Protein AF-A0A8S9GEU5-F1 (afdb_monomer)

Organism: Brassica cretica (NCBI:txid69181)

Radius of gyration: 18.59 Å; Cα contacts (8 Å, |Δi|>4): 133; chains: 1; bounding box: 36×52×42 Å

Foldseek 3Di:
DDPPDDDPVVVVVVVLLLLLLQQQVVQVVCVVVVHQDAGEAEALFAAPDCPCVVVDDPVVVVVCVVCVVRHDDPCSSCVLVCLCVDPPVCRVPHSFYDYSVDTDDDDPSSNDNVNSVVSVVVVCVVVPDDPVVVPDPDD

Nearest PDB structures (foldseek):
  8yau-assembly1_B  TM=6.957E-01  e=1.948E-01  Limosilactobacillus fermentum
  8zax-assembly1_A  TM=6.974E-01  e=3.633E-01  Limosilactobacillus fermentum
  1vl8-assembly1_B  TM=6.433E-01  e=6.773E-01  Thermotoga maritima MSB8
  3o4r-assembly1_D  TM=6.634E-01  e=7.208E-01  Homo sapiens
  4z9y-assembly1_D  TM=6.739E-01  e=1.187E+00  Pectobacterium carotovorum subsp. carotovorum

Structure (mmCIF, N/CA/C/O backbone):
data_AF-A0A8S9GEU5-F1
#
_entry.id   AF-A0A8S9GEU5-F1
#
loop_
_atom_site.group_PDB
_atom_site.id
_atom_site.type_symbol
_atom_site.label_atom_id
_atom_site.label_alt_id
_atom_site.label_comp_id
_atom_site.label_asym_id
_atom_site.label_entity_id
_atom_site.label_seq_id
_atom_site.pdbx_PDB_ins_code
_atom_site.Cartn_x
_atom_site.Cartn_y
_atom_site.Cartn_z
_atom_site.occupancy
_atom_site.B_iso_or_equiv
_atom_site.auth_seq_id
_atom_site.auth_comp_id
_atom_site.auth_asym_id
_atom_site.auth_atom_id
_atom_site.pdbx_PDB_model_num
ATOM 1 N N . MET A 1 1 ? 8.127 33.860 -13.249 1.00 40.34 1 MET A N 1
ATOM 2 C CA . MET A 1 1 ? 7.727 32.735 -12.377 1.00 40.34 1 MET A CA 1
ATOM 3 C C . MET A 1 1 ? 8.286 31.487 -13.025 1.00 40.34 1 MET A C 1
ATOM 5 O O . MET A 1 1 ? 7.987 31.273 -14.187 1.00 40.34 1 MET A O 1
ATOM 9 N N . SER A 1 2 ? 9.210 30.779 -12.377 1.00 47.09 2 SER A N 1
ATOM 10 C CA . SER A 1 2 ? 9.886 29.630 -12.990 1.00 47.09 2 SER A CA 1
ATOM 11 C C . SER A 1 2 ? 8.871 28.539 -13.321 1.00 47.09 2 SER A C 1
ATOM 13 O O . SER A 1 2 ? 8.175 28.078 -12.413 1.00 47.09 2 SER A O 1
ATOM 15 N N . ASP A 1 3 ? 8.813 28.138 -14.591 1.00 51.28 3 ASP A N 1
ATOM 16 C CA . ASP A 1 3 ? 8.102 26.952 -15.062 1.00 51.28 3 ASP A CA 1
ATOM 17 C C . ASP A 1 3 ? 8.540 25.743 -14.238 1.00 51.28 3 ASP A C 1
ATOM 19 O O . ASP A 1 3 ? 9.611 25.169 -14.444 1.00 51.28 3 ASP A O 1
ATOM 23 N N . ASN A 1 4 ? 7.726 25.358 -13.258 1.00 61.16 4 ASN A N 1
ATOM 24 C CA . ASN A 1 4 ? 7.931 24.117 -12.532 1.00 61.16 4 ASN A CA 1
ATOM 25 C C . ASN A 1 4 ? 7.459 22.996 -13.459 1.00 61.16 4 ASN A C 1
ATOM 27 O O . ASN A 1 4 ? 6.299 22.583 -13.415 1.00 61.16 4 ASN A O 1
ATOM 31 N N . GLN A 1 5 ? 8.338 22.593 -14.374 1.00 79.12 5 GLN A N 1
ATOM 32 C CA . GLN A 1 5 ? 8.059 2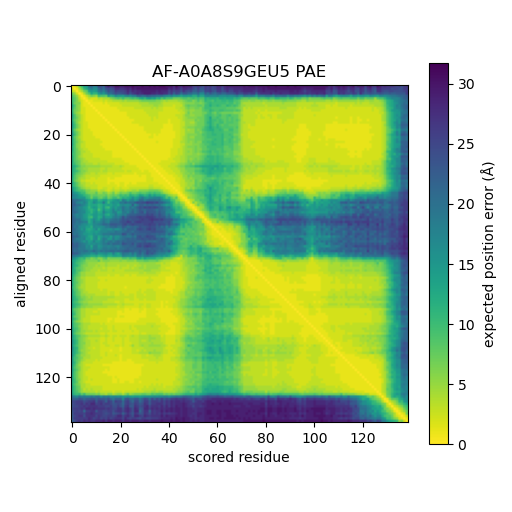1.575 -15.374 1.00 79.12 5 GLN A CA 1
ATOM 33 C C . GLN A 1 5 ? 7.495 20.324 -14.685 1.00 79.12 5 GLN A C 1
ATOM 35 O O . GLN A 1 5 ? 8.045 19.827 -13.698 1.00 79.12 5 GLN A O 1
ATOM 40 N N . PHE A 1 6 ? 6.351 19.842 -15.169 1.00 82.06 6 PHE A N 1
ATOM 41 C CA . PHE A 1 6 ? 5.677 18.687 -14.591 1.00 82.06 6 PHE A CA 1
ATOM 42 C C . PHE A 1 6 ? 6.568 17.440 -14.680 1.00 82.06 6 PHE A C 1
ATOM 44 O O . PHE A 1 6 ? 6.871 16.950 -15.766 1.00 82.06 6 PHE A O 1
ATOM 51 N N . ASP A 1 7 ? 6.951 16.898 -13.524 1.00 86.12 7 ASP A N 1
ATOM 52 C CA . ASP A 1 7 ? 7.657 15.622 -13.431 1.00 86.12 7 ASP A CA 1
ATOM 53 C C . ASP A 1 7 ? 6.655 14.481 -13.215 1.00 86.12 7 ASP A C 1
ATOM 55 O O . ASP A 1 7 ? 6.192 14.221 -12.098 1.00 86.12 7 ASP A O 1
ATOM 59 N N . ALA A 1 8 ? 6.357 13.765 -14.299 1.00 81.88 8 ALA A N 1
ATOM 60 C CA . ALA A 1 8 ? 5.459 12.615 -14.294 1.00 81.88 8 ALA A CA 1
ATOM 61 C C . ALA A 1 8 ? 5.927 11.481 -13.361 1.00 81.88 8 ALA A C 1
ATOM 63 O O . ALA A 1 8 ? 5.097 10.779 -12.782 1.00 81.88 8 ALA A O 1
ATOM 64 N N . THR A 1 9 ? 7.242 11.287 -13.193 1.00 80.19 9 THR A N 1
ATOM 65 C CA . THR A 1 9 ? 7.785 10.250 -12.297 1.00 80.19 9 THR A CA 1
ATOM 66 C C . THR A 1 9 ? 7.487 10.606 -10.852 1.00 80.19 9 THR A C 1
ATOM 68 O O . THR A 1 9 ? 6.978 9.773 -10.098 1.00 80.19 9 THR A O 1
ATOM 71 N N . ARG A 1 10 ? 7.761 11.860 -10.478 1.00 86.00 10 ARG A N 1
ATOM 72 C CA . ARG A 1 10 ? 7.492 12.361 -9.130 1.00 86.00 10 ARG A CA 1
ATOM 73 C C . ARG A 1 10 ? 5.998 12.363 -8.826 1.00 86.00 10 ARG A C 1
ATOM 75 O O . ARG A 1 10 ? 5.606 11.899 -7.759 1.00 86.00 10 ARG A O 1
ATOM 82 N N . ALA A 1 11 ? 5.166 12.821 -9.761 1.00 87.69 11 ALA A N 1
ATOM 83 C CA . ALA A 1 11 ? 3.712 12.810 -9.606 1.00 87.69 11 ALA A CA 1
ATOM 84 C C . ALA A 1 11 ? 3.174 11.383 -9.395 1.00 87.69 11 ALA A C 1
ATOM 86 O O . ALA A 1 11 ? 2.391 11.138 -8.475 1.00 87.69 11 ALA A O 1
ATOM 87 N N . TYR A 1 12 ? 3.656 10.416 -10.181 1.00 85.94 12 TYR A N 1
ATOM 88 C CA . TYR A 1 12 ? 3.303 9.011 -10.001 1.00 85.94 12 TYR A CA 1
ATOM 89 C C . TYR A 1 12 ? 3.750 8.477 -8.633 1.00 85.94 12 TYR A C 1
ATOM 91 O O . TYR A 1 12 ? 2.943 7.870 -7.926 1.00 85.94 12 TYR A O 1
ATOM 99 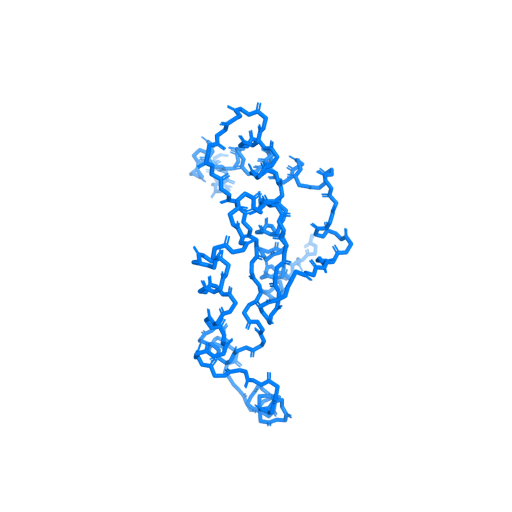N N . ALA A 1 13 ? 4.994 8.734 -8.220 1.00 87.69 13 ALA A N 1
ATOM 100 C CA . ALA A 1 13 ? 5.502 8.305 -6.916 1.00 87.69 13 ALA A CA 1
ATOM 101 C C . ALA A 1 13 ? 4.671 8.879 -5.754 1.00 87.69 13 ALA A C 1
ATOM 103 O O . ALA A 1 13 ? 4.304 8.139 -4.840 1.00 87.69 13 ALA A O 1
ATOM 104 N N . LEU A 1 14 ? 4.296 10.161 -5.827 1.00 93.69 14 LEU A N 1
ATOM 105 C CA . LEU A 1 14 ? 3.411 10.802 -4.851 1.00 93.69 14 LEU A CA 1
ATOM 106 C C . LEU A 1 14 ? 2.017 10.164 -4.831 1.00 93.69 14 LEU A C 1
ATOM 108 O O . LEU A 1 14 ? 1.485 9.921 -3.751 1.00 93.69 14 LEU A O 1
ATOM 112 N N . SER A 1 15 ? 1.454 9.800 -5.988 1.00 93.69 15 SER A N 1
ATOM 113 C CA . SER A 1 15 ? 0.168 9.082 -6.038 1.00 93.69 15 SER A CA 1
ATOM 114 C C . SER A 1 15 ? 0.234 7.709 -5.350 1.00 93.69 15 SER A C 1
ATOM 116 O O . SER A 1 15 ? -0.710 7.290 -4.684 1.00 93.69 15 SER A O 1
ATOM 118 N N . LYS A 1 16 ? 1.370 7.003 -5.452 1.00 94.69 16 LYS A N 1
ATOM 119 C CA . LYS A 1 16 ? 1.559 5.710 -4.776 1.00 94.69 16 LYS A CA 1
ATOM 120 C C . LYS A 1 16 ? 1.799 5.871 -3.284 1.00 94.69 16 LYS A C 1
ATOM 122 O O . LYS A 1 16 ? 1.252 5.088 -2.512 1.00 94.69 16 LYS A O 1
ATOM 127 N N . LEU A 1 17 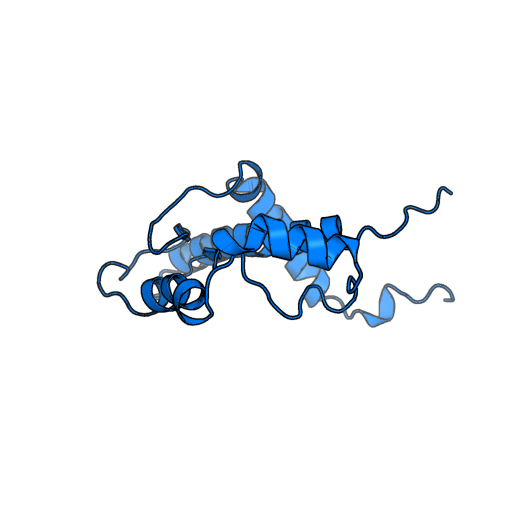? 2.531 6.905 -2.875 1.00 96.12 17 LEU A N 1
ATOM 128 C CA . LEU A 1 17 ? 2.634 7.284 -1.467 1.00 96.12 17 LEU A CA 1
ATOM 129 C C . LEU A 1 17 ? 1.250 7.605 -0.882 1.00 96.12 17 LEU A C 1
ATOM 131 O O . LEU A 1 17 ? 0.929 7.134 0.208 1.00 96.12 17 LEU A O 1
ATOM 135 N N . ALA A 1 18 ? 0.40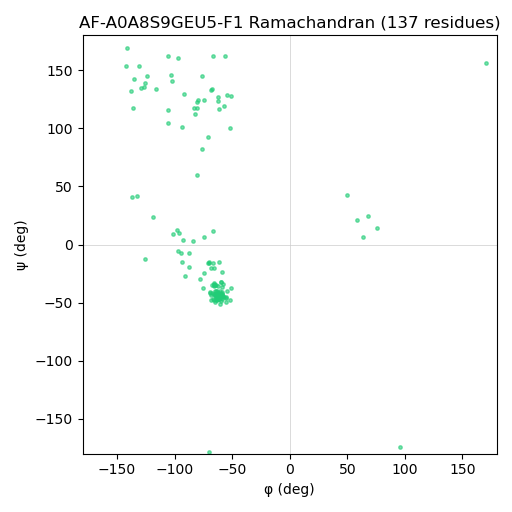8 8.326 -1.629 1.00 97.44 18 ALA A N 1
ATOM 136 C CA . ALA A 1 18 ? -0.951 8.646 -1.211 1.00 97.44 18 ALA A CA 1
ATOM 137 C C . ALA A 1 18 ? -1.794 7.386 -0.955 1.00 97.44 18 ALA A C 1
ATOM 139 O O . ALA A 1 18 ? -2.476 7.314 0.061 1.00 97.44 18 ALA A O 1
ATOM 140 N N . ASN A 1 19 ? -1.682 6.346 -1.789 1.00 97.75 19 ASN A N 1
ATOM 141 C CA . ASN A 1 19 ? -2.374 5.072 -1.545 1.00 97.75 19 ASN A CA 1
ATOM 142 C C . ASN A 1 19 ? -1.950 4.398 -0.225 1.00 97.75 19 ASN A C 1
ATOM 144 O O . ASN A 1 19 ? -2.794 3.849 0.489 1.00 97.75 19 ASN A O 1
ATOM 148 N N . VAL A 1 20 ? -0.655 4.432 0.110 1.00 97.81 20 VAL A N 1
ATOM 149 C CA . VAL A 1 20 ? -0.134 3.859 1.367 1.00 97.81 20 VAL A CA 1
ATOM 150 C C . VAL A 1 20 ? -0.692 4.620 2.569 1.00 97.81 20 VAL A C 1
ATOM 152 O O . VAL A 1 20 ? -1.245 4.020 3.491 1.00 97.81 20 VAL A O 1
ATOM 155 N N . LEU A 1 21 ? -0.600 5.948 2.532 1.00 98.31 21 LEU A N 1
ATOM 156 C CA . LEU A 1 21 ? -1.113 6.829 3.578 1.00 98.31 21 LEU A CA 1
ATOM 157 C C . LEU A 1 21 ? -2.639 6.707 3.735 1.00 98.31 21 LEU A C 1
ATOM 159 O O . LEU A 1 21 ? -3.137 6.599 4.855 1.00 98.31 21 LEU A O 1
ATOM 163 N N . HIS A 1 22 ? -3.377 6.633 2.625 1.00 98.31 22 HIS A N 1
ATOM 164 C CA . HIS A 1 22 ? -4.825 6.432 2.619 1.00 98.31 22 HIS A CA 1
ATOM 165 C C . HIS A 1 22 ? -5.220 5.104 3.274 1.00 98.31 22 HIS A C 1
ATOM 167 O O . HIS A 1 22 ? -6.118 5.081 4.108 1.00 98.31 22 HIS A O 1
ATOM 173 N N . THR A 1 23 ? -4.513 4.012 2.962 1.00 98.38 23 THR A N 1
ATOM 174 C CA . THR A 1 23 ? -4.725 2.696 3.600 1.00 98.38 23 THR A CA 1
ATOM 175 C C . THR A 1 23 ? -4.608 2.801 5.122 1.00 98.38 23 THR A C 1
ATOM 177 O O . THR A 1 23 ? -5.448 2.274 5.854 1.00 98.38 23 THR A O 1
ATOM 180 N N . LYS A 1 24 ? -3.575 3.502 5.603 1.00 97.69 24 LYS A N 1
ATOM 181 C CA . LYS A 1 24 ? -3.298 3.662 7.033 1.00 97.69 24 LYS A CA 1
ATOM 182 C C . LYS A 1 24 ? -4.411 4.429 7.751 1.00 97.69 24 LYS A C 1
ATOM 184 O O . LYS A 1 24 ? -4.892 3.977 8.792 1.00 97.69 24 LYS A O 1
ATOM 189 N N . GLU A 1 25 ? -4.843 5.555 7.189 1.00 98.38 25 GLU A N 1
ATOM 190 C CA . GLU A 1 25 ? -5.928 6.355 7.764 1.00 98.38 25 GLU A CA 1
ATOM 191 C C . GLU A 1 25 ? -7.282 5.629 7.671 1.00 98.38 25 GLU A C 1
ATOM 193 O O . GLU A 1 25 ? -8.003 5.568 8.668 1.00 98.38 25 GLU A O 1
ATOM 198 N N . LEU A 1 26 ? -7.603 5.005 6.529 1.00 98.44 26 LEU A N 1
ATOM 199 C CA . LEU A 1 26 ? -8.853 4.259 6.347 1.00 98.44 26 LEU A CA 1
ATOM 200 C C . LEU A 1 26 ? -8.965 3.108 7.354 1.00 98.44 26 LEU A C 1
ATOM 202 O O . LEU A 1 26 ? -9.995 2.966 8.012 1.00 98.44 26 LEU A O 1
ATOM 206 N N . SER A 1 27 ? -7.892 2.328 7.527 1.00 98.19 27 SER A N 1
ATOM 207 C CA . SER A 1 27 ? -7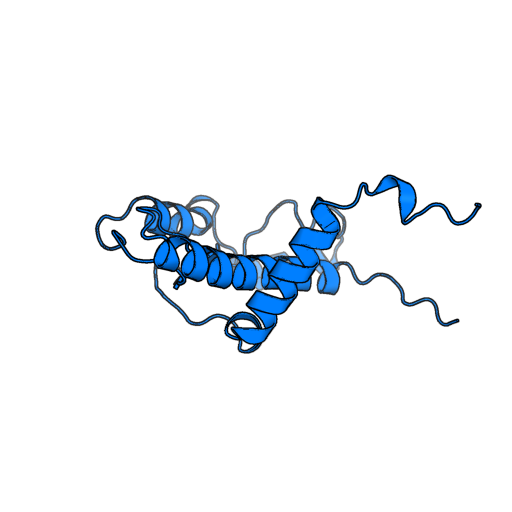.851 1.252 8.523 1.00 98.19 27 SER A CA 1
ATOM 208 C C . SER A 1 27 ? -8.097 1.782 9.937 1.00 98.19 27 SER A C 1
ATOM 210 O O . SER A 1 27 ? -8.900 1.212 10.671 1.00 98.19 27 SER A O 1
ATOM 212 N N . SER A 1 28 ? -7.429 2.875 10.321 1.00 97.62 28 SER A N 1
ATOM 213 C CA . SER A 1 28 ? -7.599 3.509 11.637 1.00 97.62 28 SER A CA 1
ATOM 214 C C . SER A 1 28 ? -9.049 3.945 11.872 1.00 97.62 28 SER A C 1
ATOM 216 O O . SER A 1 28 ? -9.617 3.688 12.934 1.00 97.62 28 SER A O 1
ATOM 218 N N . ARG A 1 29 ? -9.685 4.564 10.872 1.00 97.88 29 ARG A N 1
ATOM 219 C CA . ARG A 1 29 ? -11.079 5.028 10.959 1.00 97.88 29 ARG A CA 1
ATOM 220 C C . ARG A 1 29 ? -12.076 3.882 11.071 1.00 97.88 29 ARG A C 1
ATOM 222 O O . ARG A 1 29 ? -12.942 3.931 11.939 1.00 97.88 29 ARG A O 1
ATOM 229 N N . LEU A 1 30 ? -11.937 2.851 10.240 1.00 98.12 30 LEU A N 1
ATOM 230 C CA . LEU A 1 30 ? -12.827 1.687 10.259 1.00 98.12 30 LEU A CA 1
ATOM 231 C C . LEU A 1 30 ? -12.729 0.912 11.579 1.00 98.12 30 LEU A C 1
ATOM 233 O O . LEU A 1 30 ? -13.751 0.526 12.142 1.00 98.12 30 LEU A O 1
ATOM 237 N N . GLN A 1 31 ? -11.519 0.766 12.125 1.00 96.94 31 GLN A N 1
ATOM 238 C CA . GLN A 1 31 ? -11.315 0.152 13.440 1.00 96.94 31 GLN A CA 1
ATOM 239 C C . GLN A 1 31 ? -11.980 0.954 14.563 1.00 96.94 31 GLN A C 1
ATOM 241 O O . GLN A 1 31 ? -12.637 0.368 15.420 1.00 96.94 31 GLN A O 1
ATOM 246 N N . LYS A 1 32 ? -11.862 2.290 14.549 1.00 97.44 32 LYS A N 1
ATOM 247 C CA . LYS A 1 32 ? -12.474 3.165 15.568 1.00 97.44 32 LYS A CA 1
ATOM 248 C C . LYS A 1 32 ? -13.995 3.037 15.641 1.00 97.44 32 LYS A C 1
ATOM 250 O O . LYS A 1 32 ? -14.551 3.196 16.721 1.00 97.44 32 LYS A O 1
ATOM 255 N N . ILE A 1 33 ? -14.655 2.755 14.519 1.00 98.00 33 ILE A N 1
ATOM 256 C CA . ILE A 1 33 ? -16.112 2.559 14.468 1.00 98.00 33 ILE A CA 1
ATOM 257 C C . ILE A 1 33 ? -16.529 1.087 14.614 1.00 98.00 33 ILE A C 1
ATOM 259 O O . ILE A 1 33 ? -17.709 0.777 14.485 1.00 98.00 33 ILE A O 1
ATOM 263 N N . GLY A 1 34 ? -15.581 0.172 14.849 1.00 96.44 34 GLY A N 1
ATOM 264 C CA . GLY A 1 34 ? -15.861 -1.259 14.986 1.00 96.44 34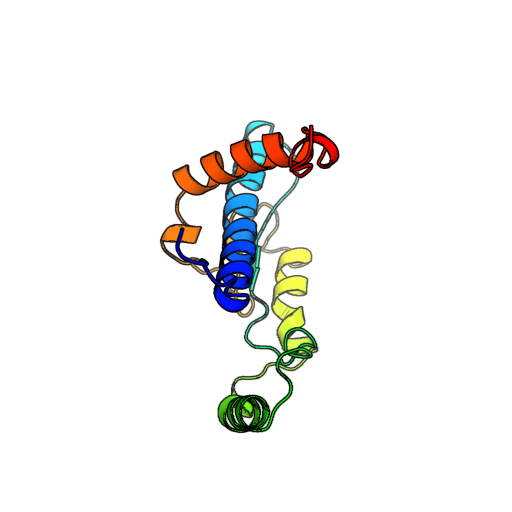 GLY A CA 1
ATOM 265 C C . GLY A 1 34 ? -16.333 -1.933 13.693 1.00 96.44 34 GLY A C 1
ATOM 266 O O . GLY A 1 34 ? -17.033 -2.943 13.752 1.00 96.44 34 GLY A O 1
ATOM 267 N N . ALA A 1 35 ? -15.988 -1.386 12.523 1.00 97.31 35 ALA A N 1
ATOM 268 C CA . ALA A 1 35 ? -16.371 -1.984 11.251 1.00 97.31 35 ALA A CA 1
ATOM 269 C C . ALA A 1 35 ? -15.645 -3.320 11.038 1.00 97.31 35 ALA A C 1
ATOM 271 O O . ALA A 1 35 ? -14.426 -3.413 11.184 1.00 97.31 35 ALA A O 1
ATOM 272 N N . ASN A 1 36 ? -16.389 -4.344 10.615 1.00 96.44 36 ASN A N 1
ATOM 273 C CA . ASN A 1 36 ? -15.832 -5.645 10.246 1.00 96.44 36 ASN A CA 1
ATOM 274 C C . ASN A 1 36 ? -15.255 -5.618 8.817 1.00 96.44 36 ASN A C 1
ATOM 276 O O . ASN A 1 36 ? -15.739 -6.305 7.918 1.00 96.44 36 ASN A O 1
ATOM 280 N N . VAL A 1 37 ? -14.270 -4.746 8.590 1.00 96.62 37 VAL A N 1
ATOM 281 C CA . VAL A 1 37 ? -13.599 -4.539 7.300 1.00 96.62 37 VAL A CA 1
ATOM 282 C C . VAL A 1 37 ? -12.098 -4.398 7.537 1.00 96.62 37 VAL A C 1
ATOM 284 O O . VAL A 1 37 ? -11.672 -3.619 8.389 1.00 96.62 37 VAL A O 1
ATOM 287 N N . THR A 1 38 ? -11.291 -5.118 6.757 1.00 97.81 38 THR A N 1
ATOM 288 C CA . THR A 1 38 ? -9.831 -4.970 6.738 1.00 97.81 38 THR A CA 1
ATOM 289 C C . THR A 1 38 ? -9.375 -4.189 5.510 1.00 97.81 38 THR A C 1
ATOM 291 O O . THR A 1 38 ? -9.958 -4.284 4.430 1.00 97.81 38 THR A O 1
ATOM 294 N N . VAL A 1 39 ? -8.314 -3.400 5.670 1.00 98.06 39 VAL A N 1
ATOM 295 C CA . VAL A 1 39 ? -7.746 -2.570 4.602 1.00 98.06 39 VAL A CA 1
ATOM 296 C C . VAL A 1 39 ? -6.234 -2.690 4.638 1.00 98.06 39 VAL A C 1
ATOM 298 O O . VAL A 1 39 ? -5.609 -2.288 5.611 1.00 98.06 39 VAL A O 1
ATOM 301 N N . ASN A 1 40 ? -5.632 -3.217 3.576 1.00 98.25 40 ASN A N 1
ATOM 302 C CA . ASN A 1 40 ? -4.185 -3.388 3.467 1.00 98.25 40 ASN A CA 1
ATOM 303 C C . ASN A 1 40 ? -3.679 -2.848 2.129 1.00 98.25 40 ASN A C 1
ATOM 305 O O . ASN A 1 40 ? -4.404 -2.822 1.135 1.00 98.25 40 ASN A O 1
ATOM 309 N N . CYS A 1 41 ? -2.415 -2.439 2.104 1.00 97.62 41 CYS A N 1
ATOM 310 C CA . CYS A 1 41 ? -1.745 -1.957 0.907 1.00 97.62 41 CYS A CA 1
ATOM 311 C C . CYS A 1 41 ? -0.835 -3.052 0.347 1.00 97.62 41 CYS A C 1
ATOM 313 O O . CYS A 1 41 ? -0.169 -3.766 1.098 1.00 97.62 41 CYS A O 1
ATOM 315 N N . VAL A 1 42 ? -0.788 -3.179 -0.977 1.00 96.19 42 VAL A N 1
ATOM 316 C CA . VAL A 1 42 ? 0.011 -4.200 -1.660 1.00 96.19 42 VAL A CA 1
ATOM 317 C C . VAL A 1 42 ? 0.927 -3.566 -2.691 1.00 96.19 42 VAL A C 1
ATOM 319 O O . VAL A 1 42 ? 0.513 -2.720 -3.486 1.00 96.19 42 VAL A O 1
ATOM 322 N N . HIS A 1 43 ? 2.174 -4.019 -2.709 1.00 91.00 43 HIS A N 1
ATOM 323 C CA . HIS A 1 43 ? 3.125 -3.716 -3.762 1.00 91.00 43 HIS A CA 1
ATOM 324 C C . HIS A 1 43 ? 3.307 -4.957 -4.646 1.00 91.00 43 HIS A C 1
ATOM 326 O O . HIS A 1 43 ? 3.823 -5.979 -4.178 1.00 91.00 43 HIS A O 1
ATOM 332 N N . PRO A 1 44 ? 2.928 -4.896 -5.934 1.00 82.88 44 PRO A N 1
ATOM 333 C CA . PRO A 1 44 ? 3.007 -6.055 -6.822 1.00 82.88 44 PRO A CA 1
ATOM 334 C C . PRO A 1 44 ? 4.456 -6.436 -7.170 1.00 82.88 44 PRO A C 1
ATOM 336 O O . PRO A 1 44 ? 4.713 -7.550 -7.612 1.00 82.88 44 PRO A O 1
ATOM 339 N N . GLY A 1 45 ? 5.428 -5.555 -6.924 1.00 77.38 45 GLY A N 1
ATOM 340 C CA . GLY A 1 45 ? 6.812 -5.683 -7.390 1.00 77.38 45 GLY A CA 1
ATOM 341 C C . GLY A 1 45 ? 7.032 -4.910 -8.688 1.00 77.38 45 GLY A C 1
ATOM 342 O O . GLY A 1 45 ? 6.148 -4.182 -9.141 1.00 77.38 45 GLY A O 1
ATOM 343 N N . VAL A 1 46 ? 8.218 -5.044 -9.280 1.00 72.38 46 VAL A N 1
ATOM 344 C CA . VAL A 1 46 ? 8.516 -4.417 -10.573 1.00 72.38 46 VAL A CA 1
ATOM 345 C C . VAL A 1 46 ? 7.922 -5.290 -11.676 1.00 72.38 46 VAL A C 1
ATOM 347 O O . VAL A 1 46 ? 8.286 -6.453 -11.830 1.00 72.38 46 VAL A O 1
ATOM 350 N N . VAL A 1 47 ? 6.971 -4.739 -12.425 1.00 66.56 47 VAL A N 1
ATOM 351 C CA . VAL A 1 47 ? 6.246 -5.444 -13.489 1.00 66.56 47 VAL A CA 1
ATOM 352 C C . VAL A 1 47 ? 6.298 -4.588 -14.740 1.00 66.56 47 VAL A C 1
ATOM 354 O O . VAL A 1 47 ? 6.032 -3.383 -14.676 1.00 66.56 47 VAL A O 1
ATOM 357 N N . LYS A 1 48 ? 6.583 -5.202 -15.893 1.00 60.06 48 LYS A N 1
ATOM 358 C CA . LYS A 1 48 ? 6.443 -4.523 -17.184 1.00 60.06 48 LYS A CA 1
ATOM 359 C C . LYS A 1 48 ? 4.953 -4.354 -17.468 1.00 60.06 48 LYS A C 1
ATOM 361 O O . LYS A 1 48 ? 4.287 -5.252 -17.969 1.00 60.06 48 LYS A O 1
ATOM 366 N N . THR A 1 49 ? 4.412 -3.213 -17.068 1.00 57.00 49 THR A N 1
ATOM 367 C CA . THR A 1 49 ? 3.024 -2.824 -17.332 1.00 57.00 49 THR A CA 1
ATOM 368 C C . THR A 1 49 ? 3.000 -1.757 -18.420 1.00 57.00 49 THR A C 1
ATOM 370 O O . THR A 1 49 ? 3.995 -1.077 -18.656 1.00 57.00 49 THR A O 1
ATOM 373 N N . ARG A 1 50 ? 1.838 -1.531 -19.046 1.00 55.72 50 ARG A N 1
ATOM 374 C CA . ARG A 1 50 ? 1.638 -0.435 -20.020 1.00 55.72 50 ARG A CA 1
ATOM 375 C C . ARG A 1 50 ? 1.725 0.973 -19.393 1.00 55.72 50 ARG A C 1
ATOM 377 O O . ARG A 1 50 ? 1.330 1.940 -20.039 1.00 55.72 50 ARG A O 1
ATOM 384 N N . LEU A 1 51 ? 2.188 1.095 -18.142 1.00 54.78 51 LEU A N 1
ATOM 385 C CA . LEU A 1 51 ? 2.443 2.366 -17.455 1.00 54.78 51 LEU A CA 1
ATOM 386 C C . LEU A 1 51 ? 3.623 3.131 -18.069 1.00 54.78 51 LEU A C 1
ATOM 388 O O . LEU A 1 51 ? 3.712 4.339 -17.895 1.00 54.78 51 LEU A O 1
ATOM 392 N N . THR A 1 52 ? 4.509 2.452 -18.800 1.00 55.66 52 THR A N 1
ATOM 393 C CA . THR A 1 52 ? 5.640 3.081 -19.498 1.00 55.66 52 THR A CA 1
ATOM 394 C C . THR A 1 52 ? 5.373 3.341 -20.979 1.00 55.66 52 THR A C 1
ATOM 396 O O . THR A 1 52 ? 6.320 3.644 -21.693 1.00 55.66 52 THR A O 1
ATOM 399 N N . ARG A 1 53 ? 4.119 3.227 -21.451 1.00 58.38 53 ARG A N 1
ATOM 400 C CA . ARG A 1 53 ? 3.789 3.381 -22.883 1.00 58.38 53 ARG A CA 1
ATOM 401 C C . ARG A 1 53 ? 4.197 4.752 -23.439 1.00 58.38 53 ARG A C 1
ATOM 403 O O . ARG A 1 53 ? 4.696 4.854 -24.545 1.00 58.38 53 ARG A O 1
ATOM 410 N N . ASP A 1 54 ? 4.066 5.799 -22.622 1.00 56.97 54 ASP A N 1
ATOM 411 C CA . ASP A 1 54 ? 4.407 7.173 -23.018 1.00 56.97 54 ASP A CA 1
ATOM 412 C C . ASP A 1 54 ? 5.909 7.470 -22.847 1.00 56.97 54 ASP A C 1
ATOM 414 O O . ASP A 1 54 ? 6.366 8.590 -23.054 1.00 56.97 54 ASP A O 1
ATOM 418 N N . ARG A 1 55 ? 6.689 6.461 -22.435 1.00 55.81 55 ARG A N 1
ATOM 419 C CA . ARG A 1 55 ? 8.155 6.484 -22.337 1.00 55.81 55 ARG A CA 1
ATOM 420 C C . ARG A 1 55 ? 8.787 5.427 -23.243 1.00 55.81 55 ARG A C 1
ATOM 422 O O . ARG A 1 55 ? 9.887 4.963 -22.952 1.00 55.81 55 ARG A O 1
ATOM 429 N N . GLU A 1 56 ? 8.089 4.992 -24.288 1.00 55.22 56 GLU A N 1
ATOM 430 C CA . GLU A 1 56 ? 8.630 4.051 -25.271 1.00 55.22 56 GLU A CA 1
ATOM 431 C C . GLU A 1 56 ? 9.835 4.679 -25.995 1.00 55.22 56 GLU A C 1
ATOM 433 O O . GLU A 1 56 ? 9.777 5.808 -26.478 1.00 55.22 56 GLU A O 1
ATOM 438 N N . GLY A 1 57 ? 10.969 3.972 -25.995 1.00 63.62 57 GLY A N 1
ATOM 439 C CA . GLY A 1 57 ? 12.236 4.458 -26.535 1.00 63.62 57 GLY A CA 1
ATOM 440 C C . GLY A 1 57 ? 13.405 3.531 -26.193 1.00 63.62 57 GLY A C 1
ATOM 441 O O . GLY A 1 57 ? 13.366 2.805 -25.199 1.00 63.62 57 GLY A O 1
ATOM 442 N N . LEU A 1 58 ? 14.471 3.591 -26.999 1.00 61.97 58 LEU A N 1
ATOM 443 C CA . LEU A 1 58 ? 15.646 2.706 -26.913 1.00 61.97 58 LEU A CA 1
ATOM 444 C C . LEU A 1 58 ? 16.266 2.617 -25.508 1.00 61.97 58 LEU A C 1
ATOM 446 O O . LEU A 1 58 ? 16.697 1.545 -25.093 1.00 61.97 58 LEU A O 1
ATOM 450 N N . LEU A 1 59 ? 16.297 3.724 -24.760 1.00 67.31 59 LEU A N 1
ATOM 451 C CA . LEU A 1 59 ? 16.826 3.752 -23.391 1.00 67.31 59 LEU A CA 1
ATOM 452 C C . LEU A 1 59 ? 15.928 2.991 -22.411 1.00 67.31 59 LEU A C 1
ATOM 454 O O . LEU A 1 59 ? 16.424 2.251 -21.566 1.00 67.31 59 LEU A O 1
ATOM 458 N N . THR A 1 60 ? 14.611 3.140 -22.531 1.00 66.19 60 THR A N 1
ATOM 459 C CA . THR A 1 60 ? 13.634 2.451 -21.685 1.00 66.19 60 THR A CA 1
ATOM 460 C C . THR A 1 60 ? 13.651 0.954 -21.972 1.00 66.19 60 THR A C 1
ATOM 462 O O . THR A 1 60 ? 13.665 0.153 -21.038 1.00 66.19 60 THR A O 1
ATOM 465 N N . ASP A 1 61 ? 13.748 0.568 -23.246 1.00 65.00 61 ASP A N 1
ATOM 466 C CA . ASP A 1 61 ? 13.885 -0.830 -23.658 1.00 65.00 61 ASP A CA 1
ATOM 467 C C . ASP A 1 61 ? 15.203 -1.449 -23.191 1.00 65.00 61 ASP A C 1
ATOM 469 O O . ASP A 1 61 ? 15.197 -2.578 -22.701 1.00 65.00 61 ASP A O 1
ATOM 473 N N . LEU A 1 62 ? 16.312 -0.706 -23.249 1.00 66.25 62 LEU A N 1
ATOM 474 C CA . LEU A 1 62 ? 17.599 -1.154 -22.719 1.00 66.25 62 LEU A CA 1
ATOM 475 C C . LEU A 1 62 ? 17.548 -1.335 -21.196 1.00 66.25 62 LEU A C 1
ATOM 477 O O . LEU A 1 62 ? 18.009 -2.353 -20.685 1.00 66.25 62 LEU A O 1
ATOM 481 N N . VAL A 1 63 ? 16.938 -0.403 -20.459 1.00 68.06 63 VAL A N 1
ATOM 482 C CA . VAL A 1 63 ? 16.744 -0.532 -19.005 1.00 68.06 63 VAL A CA 1
ATOM 483 C C . VAL A 1 63 ? 15.865 -1.740 -18.679 1.00 68.06 63 VAL A C 1
ATOM 485 O O . VAL A 1 63 ? 16.210 -2.516 -17.789 1.00 68.06 63 VAL A O 1
ATOM 488 N N . PHE A 1 64 ? 14.767 -1.959 -19.407 1.00 65.50 64 PHE A N 1
ATOM 489 C CA . PHE A 1 64 ? 13.919 -3.143 -19.228 1.00 65.50 64 PHE A CA 1
ATOM 490 C C . PHE A 1 64 ? 14.632 -4.443 -19.608 1.00 65.50 64 PHE A C 1
ATOM 492 O O . PHE A 1 64 ? 14.419 -5.459 -18.951 1.00 65.50 64 PHE A O 1
ATOM 499 N N . PHE A 1 65 ? 15.484 -4.429 -20.633 1.00 65.75 65 PHE A N 1
ATOM 500 C CA . PHE A 1 65 ? 16.298 -5.578 -21.023 1.00 65.75 65 PHE A CA 1
ATOM 501 C C . PHE A 1 65 ? 17.316 -5.926 -19.930 1.00 65.75 65 PHE A C 1
ATOM 503 O O . PHE A 1 65 ? 17.383 -7.077 -19.489 1.00 65.75 65 PHE A O 1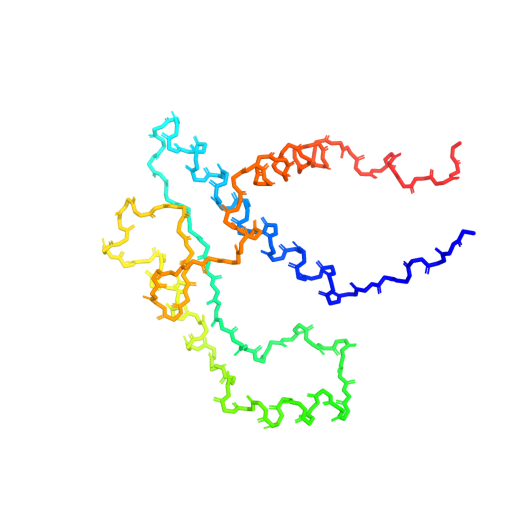
ATOM 510 N N . LEU A 1 66 ? 18.035 -4.924 -19.417 1.00 66.94 66 LEU A N 1
ATOM 511 C CA . LEU A 1 66 ? 19.014 -5.076 -18.337 1.00 66.94 66 LEU A CA 1
ATOM 512 C C . LEU A 1 66 ? 18.363 -5.477 -17.004 1.00 66.94 66 LEU A C 1
ATOM 514 O O . LEU A 1 66 ? 18.944 -6.242 -16.239 1.00 66.94 66 LEU A O 1
ATOM 518 N N . THR A 1 67 ? 17.139 -5.014 -16.737 1.00 63.66 67 THR A N 1
ATOM 519 C CA . THR A 1 67 ? 16.376 -5.342 -15.518 1.00 63.66 67 THR A CA 1
ATOM 520 C C . THR A 1 67 ? 15.385 -6.489 -15.715 1.00 63.66 67 THR A C 1
ATOM 522 O O . THR A 1 67 ? 14.591 -6.776 -14.824 1.00 63.66 67 THR A O 1
ATOM 525 N N . SER A 1 68 ? 15.446 -7.199 -16.845 1.00 61.84 68 SER A N 1
ATOM 526 C CA . SER A 1 68 ? 14.465 -8.228 -17.221 1.00 61.84 68 SER A CA 1
ATOM 527 C C . SER A 1 68 ? 14.331 -9.356 -16.199 1.00 61.84 68 SER A C 1
ATOM 529 O O . SER A 1 68 ? 13.228 -9.834 -15.951 1.00 61.84 68 SER A O 1
ATOM 531 N N . LYS A 1 69 ? 15.429 -9.725 -15.532 1.00 57.38 69 LYS A N 1
ATOM 532 C CA . LYS A 1 69 ? 15.437 -10.722 -14.448 1.00 57.38 69 LYS A CA 1
ATOM 533 C C . LYS A 1 69 ? 14.783 -10.238 -13.145 1.00 57.38 69 LYS A C 1
ATOM 535 O O . LYS A 1 69 ? 14.485 -11.061 -12.288 1.00 57.38 69 LYS A O 1
ATOM 540 N N . LEU A 1 70 ? 14.567 -8.931 -12.988 1.00 64.81 70 LEU A N 1
ATOM 541 C CA . LEU A 1 70 ? 13.840 -8.327 -11.864 1.00 64.81 70 LEU A CA 1
ATOM 542 C C . LEU A 1 70 ? 12.351 -8.108 -12.195 1.00 64.81 70 LEU A C 1
ATOM 544 O O . LEU A 1 70 ? 11.582 -7.731 -11.310 1.00 64.81 70 LEU A O 1
ATOM 548 N N . LEU A 1 71 ? 11.932 -8.335 -13.447 1.00 73.25 71 LEU A N 1
ATOM 549 C CA . LEU A 1 71 ? 10.540 -8.190 -13.862 1.00 73.25 71 LEU A CA 1
ATOM 550 C C . LEU A 1 71 ? 9.741 -9.426 -13.475 1.00 73.25 71 LEU A C 1
ATOM 552 O O . LEU A 1 71 ? 10.014 -10.543 -13.912 1.00 73.25 71 LEU A O 1
ATOM 556 N N . LYS A 1 72 ? 8.689 -9.204 -12.698 1.00 79.31 72 LYS A N 1
ATOM 557 C CA . LYS A 1 72 ? 7.726 -10.249 -12.379 1.00 79.31 72 LYS A CA 1
ATOM 558 C C . LYS A 1 72 ? 6.794 -10.524 -13.552 1.00 79.31 72 LYS A C 1
ATOM 560 O O . LYS A 1 72 ? 6.354 -9.613 -14.256 1.00 79.31 72 LYS A O 1
ATOM 565 N N . THR A 1 73 ? 6.428 -11.792 -13.695 1.00 83.12 73 THR A N 1
ATOM 566 C CA . THR A 1 73 ? 5.296 -12.225 -14.523 1.00 83.12 73 THR A CA 1
ATOM 567 C C . THR A 1 73 ? 3.968 -11.731 -13.938 1.00 83.12 73 THR A C 1
ATOM 569 O O . THR A 1 73 ? 3.882 -11.398 -12.754 1.00 83.12 73 THR A O 1
ATOM 572 N N . VAL A 1 74 ? 2.902 -11.718 -14.745 1.00 85.12 74 VAL A N 1
ATOM 573 C CA . VAL A 1 74 ? 1.557 -11.328 -14.278 1.00 85.12 74 VAL A CA 1
ATOM 574 C C . VAL A 1 74 ? 1.096 -12.162 -13.069 1.00 85.12 74 VAL A C 1
ATOM 576 O O . VAL A 1 74 ? 0.675 -11.554 -12.085 1.00 85.12 74 VAL A O 1
ATOM 579 N N . PRO A 1 75 ? 1.237 -13.506 -13.048 1.00 88.31 75 PRO A N 1
ATOM 580 C CA . PRO A 1 75 ? 0.893 -14.289 -11.860 1.00 88.31 75 PRO A CA 1
ATOM 581 C C . PRO A 1 75 ? 1.716 -13.914 -10.620 1.00 88.31 75 PRO A C 1
ATOM 583 O O . PRO A 1 75 ? 1.156 -13.770 -9.537 1.00 88.31 75 PRO A O 1
ATOM 586 N N . GLN A 1 76 ? 3.027 -13.687 -10.762 1.00 88.12 76 GLN A N 1
ATOM 587 C CA . GLN A 1 76 ? 3.886 -13.270 -9.642 1.00 88.12 76 GLN A CA 1
ATOM 588 C C . GLN A 1 76 ? 3.521 -11.879 -9.105 1.00 88.12 76 GLN A C 1
ATOM 590 O O . GLN A 1 76 ? 3.626 -11.631 -7.905 1.00 88.12 76 GLN A O 1
ATOM 595 N N . ALA A 1 77 ? 3.096 -10.969 -9.982 1.00 85.19 77 ALA A N 1
ATOM 596 C CA . ALA A 1 77 ? 2.623 -9.643 -9.603 1.00 85.19 77 ALA A CA 1
ATOM 597 C C . ALA A 1 77 ? 1.283 -9.693 -8.855 1.00 85.19 77 ALA A C 1
ATOM 599 O O . ALA A 1 77 ? 1.088 -8.969 -7.879 1.00 85.19 77 ALA A O 1
ATOM 600 N N . ALA A 1 78 ? 0.373 -10.556 -9.313 1.00 90.88 78 ALA A N 1
ATOM 601 C CA . ALA A 1 78 ? -0.949 -10.742 -8.725 1.00 90.88 78 ALA A CA 1
ATOM 602 C C . ALA A 1 78 ? -0.910 -11.527 -7.404 1.00 90.88 78 ALA A C 1
ATOM 604 O O . ALA A 1 78 ? -1.796 -11.350 -6.569 1.00 90.88 78 ALA A O 1
ATOM 605 N N . ALA A 1 79 ? 0.119 -12.356 -7.192 1.00 95.12 79 ALA A N 1
ATOM 606 C CA . ALA A 1 79 ? 0.229 -13.249 -6.041 1.00 95.12 79 ALA A CA 1
ATOM 607 C C . ALA A 1 79 ? 0.028 -12.530 -4.698 1.00 95.12 79 ALA A C 1
ATOM 609 O O . ALA A 1 79 ? -0.789 -12.980 -3.898 1.00 95.12 79 ALA A O 1
ATOM 610 N N . THR A 1 80 ? 0.694 -11.389 -4.470 1.00 95.12 80 THR A N 1
ATOM 611 C CA . THR A 1 80 ? 0.538 -10.615 -3.224 1.00 95.12 80 THR A CA 1
ATOM 612 C C . THR A 1 80 ? -0.894 -10.114 -3.051 1.00 95.12 80 THR A C 1
ATOM 614 O O . THR A 1 80 ? -1.439 -10.201 -1.957 1.00 95.12 80 THR A O 1
ATOM 617 N N . THR A 1 81 ? -1.526 -9.613 -4.115 1.00 96.12 81 THR A N 1
ATOM 618 C CA . THR A 1 81 ? -2.913 -9.130 -4.063 1.00 96.12 81 THR A CA 1
ATOM 619 C C . THR A 1 81 ? -3.876 -10.263 -3.726 1.00 96.12 81 THR A C 1
ATOM 621 O O . THR A 1 81 ? -4.694 -10.107 -2.824 1.00 96.12 81 THR A O 1
ATOM 624 N N . CYS A 1 82 ? -3.752 -11.413 -4.394 1.00 97.50 82 CYS A N 1
ATOM 625 C CA . CYS A 1 82 ? -4.571 -12.588 -4.104 1.00 97.50 82 CYS A CA 1
ATOM 626 C C . CYS A 1 82 ? -4.340 -13.083 -2.671 1.00 97.50 82 CYS A C 1
ATOM 628 O O . CYS A 1 82 ? -5.300 -13.280 -1.936 1.00 97.50 82 CYS A O 1
ATOM 630 N N . TYR A 1 83 ? -3.080 -13.203 -2.245 1.00 97.62 83 TYR A N 1
ATOM 631 C CA . TYR A 1 83 ? -2.725 -13.600 -0.883 1.00 97.62 83 TYR A CA 1
ATOM 632 C C . TYR A 1 83 ? -3.369 -12.683 0.162 1.00 97.62 83 TYR A C 1
ATOM 634 O O . TYR A 1 83 ? -4.022 -13.172 1.080 1.00 97.62 83 TYR A O 1
ATOM 642 N N . VAL A 1 84 ? -3.241 -11.364 -0.005 1.00 97.75 84 VAL A N 1
ATOM 643 C CA . VAL A 1 84 ? -3.791 -10.381 0.939 1.00 97.75 84 VAL A CA 1
ATOM 644 C C . VAL A 1 84 ? -5.317 -10.374 0.953 1.00 97.75 84 VAL A C 1
ATOM 646 O O . VAL A 1 84 ? -5.911 -10.191 2.011 1.00 97.75 84 VAL A O 1
ATOM 649 N N . ALA A 1 85 ? -5.951 -10.604 -0.195 1.00 97.00 85 ALA A N 1
ATOM 650 C CA . ALA A 1 85 ? -7.403 -10.602 -0.308 1.00 97.00 85 ALA A CA 1
ATOM 651 C C . ALA A 1 85 ? -8.066 -11.887 0.217 1.00 97.00 85 ALA A C 1
ATOM 653 O O . ALA A 1 85 ? -9.212 -11.826 0.655 1.00 97.00 85 ALA A O 1
ATOM 654 N N . THR A 1 86 ? -7.396 -13.045 0.144 1.00 97.56 86 THR A N 1
ATOM 655 C CA . THR A 1 86 ? -8.072 -14.341 0.344 1.00 97.56 86 THR A CA 1
ATOM 656 C C . THR A 1 86 ? -7.454 -15.245 1.403 1.00 97.56 86 THR A C 1
ATOM 658 O O . THR A 1 86 ? -8.065 -16.259 1.740 1.00 97.56 86 THR A O 1
ATOM 661 N N . ASN A 1 87 ? -6.248 -14.970 1.911 1.00 97.69 87 ASN A N 1
ATOM 662 C CA . ASN A 1 87 ? -5.602 -15.900 2.836 1.00 97.69 87 ASN A CA 1
ATOM 663 C C . ASN A 1 87 ? -6.252 -15.850 4.236 1.00 97.69 87 ASN A C 1
ATOM 665 O O . ASN A 1 87 ? -6.242 -14.789 4.862 1.00 97.69 87 ASN A O 1
ATOM 669 N N . PRO A 1 88 ? -6.725 -16.985 4.796 1.00 97.25 88 PRO A N 1
ATOM 670 C CA . PRO A 1 88 ? -7.361 -17.013 6.117 1.00 97.25 88 PRO A CA 1
ATOM 671 C C . PRO A 1 88 ? -6.478 -16.509 7.266 1.00 97.25 88 PRO A C 1
ATOM 673 O O . PRO A 1 88 ? -6.992 -16.055 8.283 1.00 97.25 88 PRO A O 1
ATOM 676 N N . ARG A 1 89 ? -5.146 -16.544 7.118 1.00 96.50 89 ARG A N 1
ATOM 677 C CA . ARG A 1 89 ? -4.216 -16.003 8.126 1.00 96.50 89 ARG A CA 1
ATOM 678 C C . ARG A 1 89 ? -4.297 -14.485 8.269 1.00 96.50 89 ARG A C 1
ATOM 680 O O . ARG A 1 89 ? -3.768 -13.947 9.233 1.00 96.50 89 ARG A O 1
ATOM 687 N N . LEU A 1 90 ? -4.912 -13.805 7.305 1.00 97.50 90 LEU A N 1
ATOM 688 C CA . LEU A 1 90 ? -5.046 -12.352 7.280 1.00 97.50 90 LEU A CA 1
ATOM 689 C C . LEU A 1 90 ? -6.430 -11.876 7.721 1.00 97.50 90 LEU A C 1
ATOM 691 O O . LEU A 1 90 ? -6.727 -10.683 7.644 1.00 97.50 90 LEU A O 1
ATOM 695 N N . VAL A 1 91 ? -7.264 -12.785 8.234 1.00 95.56 91 VAL A N 1
ATOM 696 C CA . VAL A 1 91 ? -8.482 -12.405 8.950 1.00 95.56 91 VAL A CA 1
ATOM 697 C C . VAL A 1 91 ? -8.098 -11.444 10.077 1.00 95.56 91 VAL A C 1
ATOM 699 O O . VAL A 1 91 ? -7.183 -11.710 10.853 1.00 95.56 91 VAL A O 1
ATOM 702 N N . ASN A 1 92 ? -8.782 -10.301 10.133 1.00 95.31 92 ASN A N 1
ATOM 703 C CA . ASN A 1 92 ? -8.537 -9.201 11.074 1.00 95.31 92 ASN A CA 1
ATOM 704 C C . ASN A 1 92 ? -7.171 -8.494 10.948 1.00 95.31 92 ASN A C 1
ATOM 706 O O . ASN A 1 92 ? -6.872 -7.605 11.746 1.00 95.31 92 ASN A O 1
ATOM 710 N N . VAL A 1 93 ? -6.356 -8.811 9.937 1.00 97.94 93 VAL A N 1
ATOM 711 C CA . VAL A 1 93 ? -5.128 -8.060 9.648 1.00 97.94 93 VAL A CA 1
ATOM 712 C C . VAL A 1 93 ? -5.487 -6.835 8.817 1.00 97.94 93 VAL A C 1
ATOM 714 O O . VAL A 1 93 ? -5.984 -6.961 7.702 1.00 97.94 93 VAL A O 1
ATOM 717 N N . SER A 1 94 ? -5.236 -5.641 9.353 1.00 98.06 94 SER A N 1
ATOM 718 C CA . SER A 1 94 ? -5.569 -4.368 8.706 1.00 98.06 94 SER A CA 1
ATOM 719 C C . SER A 1 94 ? -4.492 -3.311 8.958 1.00 98.06 94 SER A C 1
ATOM 721 O O . SER A 1 94 ? -3.773 -3.356 9.959 1.00 98.06 94 SER A O 1
ATOM 723 N N . GLY A 1 95 ? -4.387 -2.350 8.045 1.00 97.38 95 GLY A N 1
ATOM 724 C CA . GLY A 1 95 ? -3.443 -1.236 8.077 1.00 97.38 95 GLY A CA 1
ATOM 725 C C . GLY A 1 95 ? -2.013 -1.627 7.708 1.00 97.38 95 GLY A C 1
ATOM 726 O O . GLY A 1 95 ? -1.089 -0.858 7.978 1.00 97.38 95 GLY A O 1
ATOM 727 N N . LYS A 1 96 ? -1.812 -2.817 7.134 1.00 97.75 96 LYS A N 1
ATOM 728 C CA . LYS A 1 96 ? -0.489 -3.365 6.819 1.00 97.75 96 LYS A CA 1
ATOM 729 C C . LYS A 1 96 ? -0.098 -3.117 5.367 1.00 97.75 96 LYS A C 1
ATOM 731 O O . LYS A 1 96 ? -0.939 -2.847 4.508 1.00 97.75 96 LYS A O 1
ATOM 736 N N . TYR A 1 97 ? 1.199 -3.216 5.105 1.00 97.56 97 TYR A N 1
ATOM 737 C CA . TYR A 1 97 ? 1.791 -3.105 3.779 1.00 97.56 97 TYR A CA 1
ATOM 738 C C . TYR A 1 97 ? 2.449 -4.438 3.417 1.00 97.56 97 TYR A C 1
ATOM 740 O O . TYR A 1 97 ? 3.138 -5.028 4.246 1.00 97.56 97 TYR A O 1
ATOM 748 N N . PHE A 1 98 ? 2.212 -4.931 2.202 1.00 97.50 98 PHE A N 1
ATOM 749 C CA . PHE A 1 98 ? 2.682 -6.247 1.774 1.00 97.50 98 PHE A CA 1
ATOM 750 C C . PHE A 1 98 ? 3.497 -6.190 0.487 1.00 97.50 98 PHE A C 1
ATOM 752 O O . PHE A 1 98 ? 3.119 -5.529 -0.485 1.00 97.50 98 PHE A O 1
ATOM 759 N N . THR A 1 99 ? 4.575 -6.969 0.453 1.00 93.81 99 THR A N 1
ATOM 760 C CA . THR A 1 99 ? 5.383 -7.241 -0.743 1.00 93.81 99 THR A CA 1
ATOM 761 C C . THR A 1 99 ? 5.668 -8.737 -0.778 1.00 93.81 99 THR A C 1
ATOM 763 O O . THR A 1 99 ? 5.877 -9.341 0.267 1.00 93.81 99 THR A O 1
ATOM 766 N N . ASP A 1 100 ? 5.671 -9.357 -1.958 1.00 92.31 100 ASP A N 1
ATOM 767 C CA . ASP A 1 100 ? 6.054 -10.774 -2.110 1.00 92.31 100 ASP A CA 1
ATOM 768 C C . ASP A 1 100 ? 5.345 -11.725 -1.127 1.00 92.31 100 ASP A C 1
ATOM 770 O O . ASP A 1 100 ? 5.974 -12.596 -0.535 1.00 92.31 100 ASP A O 1
ATOM 774 N N . CYS A 1 101 ? 4.037 -11.531 -0.916 1.00 94.94 101 CYS A N 1
ATOM 775 C CA . CYS A 1 101 ? 3.222 -12.276 0.059 1.00 94.94 101 CYS A CA 1
ATOM 776 C C . CYS A 1 101 ? 3.697 -12.198 1.530 1.00 94.94 101 CYS A C 1
ATOM 778 O O . CYS A 1 101 ? 3.310 -13.035 2.343 1.00 94.94 101 CYS A O 1
ATOM 780 N N . ASN A 1 102 ? 4.491 -11.190 1.895 1.00 95.94 102 ASN A N 1
ATOM 781 C CA . ASN A 1 102 ? 4.987 -10.951 3.250 1.00 95.94 102 ASN A CA 1
ATOM 782 C C . ASN A 1 102 ? 4.606 -9.546 3.735 1.00 95.94 102 ASN A C 1
ATOM 784 O O . ASN A 1 102 ? 4.568 -8.603 2.943 1.00 95.94 102 ASN A O 1
ATOM 788 N N . GLU A 1 103 ? 4.312 -9.407 5.032 1.00 97.25 103 GLU A N 1
ATOM 789 C CA . GLU A 1 103 ? 4.155 -8.090 5.664 1.00 97.25 103 GLU A CA 1
ATOM 790 C C . GLU A 1 103 ? 5.519 -7.394 5.700 1.00 97.25 103 GLU A C 1
ATOM 792 O O . GLU A 1 103 ? 6.521 -7.994 6.093 1.00 97.25 103 GLU A O 1
ATOM 797 N N . THR A 1 104 ? 5.564 -6.129 5.291 1.00 95.06 104 THR A N 1
ATOM 798 C CA . THR A 1 104 ? 6.776 -5.308 5.317 1.00 95.06 104 THR A CA 1
ATOM 799 C C . THR A 1 104 ? 6.458 -3.872 5.722 1.00 95.06 104 THR A C 1
ATOM 801 O O . THR A 1 104 ? 5.300 -3.452 5.795 1.00 95.06 104 THR A O 1
ATOM 804 N N . THR A 1 105 ? 7.501 -3.093 5.999 1.00 94.69 105 THR A N 1
ATOM 805 C CA . THR A 1 105 ? 7.366 -1.677 6.347 1.00 94.69 105 THR A CA 1
ATOM 806 C C . THR A 1 105 ? 7.471 -0.824 5.079 1.00 94.69 105 THR A C 1
ATOM 808 O O . THR A 1 105 ? 8.427 -0.995 4.317 1.00 94.69 105 THR A O 1
ATOM 811 N N . PRO A 1 106 ? 6.533 0.110 4.827 1.00 93.12 106 PRO A N 1
ATOM 812 C CA . PRO A 1 106 ? 6.678 1.060 3.732 1.00 93.12 106 PRO A CA 1
ATOM 813 C C . PRO A 1 106 ? 7.796 2.073 4.038 1.00 93.12 106 PRO A C 1
ATOM 815 O O . PRO A 1 106 ? 8.440 2.034 5.085 1.00 93.12 106 PRO A O 1
ATOM 818 N N . SER A 1 107 ? 8.028 3.027 3.134 1.00 92.25 107 SER A N 1
ATOM 819 C CA . SER A 1 107 ? 8.996 4.106 3.376 1.00 92.25 107 SER A CA 1
ATOM 820 C C . SER A 1 107 ? 8.690 4.888 4.666 1.00 92.25 107 SER A C 1
ATOM 822 O O . SER A 1 107 ? 7.564 4.872 5.169 1.00 92.25 107 SER A O 1
ATOM 824 N N . GLY A 1 108 ? 9.676 5.629 5.187 1.00 94.12 108 GLY A N 1
ATOM 825 C CA . GLY A 1 108 ? 9.483 6.471 6.376 1.00 94.12 108 GLY A CA 1
ATOM 826 C C . GLY A 1 108 ? 8.321 7.462 6.223 1.00 94.12 108 GLY A C 1
ATOM 827 O O . GLY A 1 108 ? 7.509 7.603 7.133 1.00 94.12 108 GLY A O 1
ATOM 828 N N . LEU A 1 109 ? 8.175 8.061 5.033 1.00 91.75 109 LEU A N 1
ATOM 829 C CA . LEU A 1 109 ? 7.021 8.902 4.698 1.00 91.75 109 LEU A CA 1
ATOM 830 C C . LEU A 1 109 ? 5.713 8.104 4.683 1.00 91.75 109 LEU A C 1
ATOM 832 O O . LEU A 1 109 ? 4.742 8.539 5.288 1.00 91.75 109 LEU A O 1
ATOM 836 N N . GLY A 1 110 ? 5.688 6.922 4.056 1.00 91.00 110 GLY A N 1
ATOM 837 C CA . GLY A 1 110 ? 4.495 6.064 4.013 1.00 91.00 110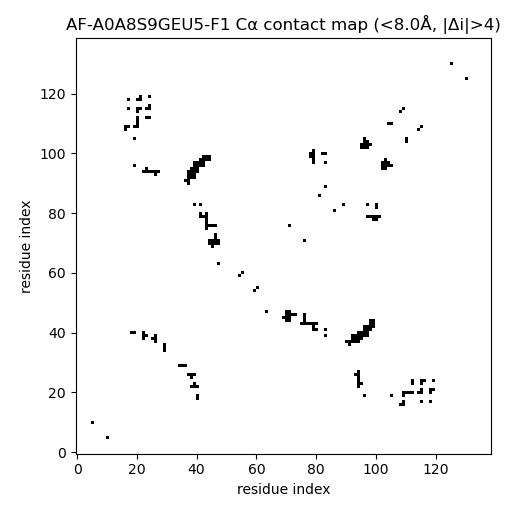 GLY A CA 1
ATOM 838 C C . GLY A 1 110 ? 4.082 5.511 5.381 1.00 91.00 110 GLY A C 1
ATOM 839 O O . GLY A 1 110 ? 2.930 5.137 5.579 1.00 91.00 110 GLY A O 1
ATOM 840 N N . SER A 1 111 ? 5.005 5.498 6.343 1.00 92.62 111 SER A N 1
ATOM 841 C CA . SER A 1 111 ? 4.755 5.074 7.721 1.00 92.62 111 SER A CA 1
ATOM 842 C C . SER A 1 111 ? 4.261 6.209 8.629 1.00 92.62 111 SER A C 1
ATOM 844 O O . SER A 1 111 ? 3.860 5.936 9.765 1.00 92.62 111 SER A O 1
ATOM 846 N N . ASN A 1 112 ? 4.244 7.463 8.168 1.00 95.88 112 ASN A N 1
ATOM 847 C CA . ASN A 1 112 ? 3.932 8.625 8.998 1.00 95.88 112 ASN A CA 1
ATOM 848 C C . ASN A 1 112 ? 2.414 8.831 9.165 1.00 95.88 112 ASN A C 1
ATOM 850 O O . ASN A 1 112 ? 1.706 9.189 8.226 1.00 95.88 112 ASN A O 1
ATOM 854 N N . SER A 1 113 ? 1.910 8.644 10.388 1.00 95.00 113 SER A N 1
ATOM 855 C CA . SER A 1 113 ? 0.486 8.828 10.707 1.00 95.00 113 SER A CA 1
ATOM 856 C C . SER A 1 113 ? 0.009 10.276 10.542 1.00 95.00 113 SER A C 1
ATOM 858 O O . SER A 1 113 ? -1.121 10.488 10.124 1.00 95.00 113 SER A O 1
ATOM 860 N N . SER A 1 114 ? 0.857 11.269 10.836 1.00 97.19 114 SER A N 1
ATOM 861 C CA . SER A 1 114 ? 0.499 12.688 10.691 1.00 97.19 114 SER A CA 1
ATOM 862 C C . SER A 1 114 ? 0.270 13.046 9.223 1.00 97.19 114 SER A C 1
ATOM 864 O O . SER A 1 114 ? -0.727 13.678 8.882 1.00 97.19 114 SER A O 1
ATOM 866 N N . GLU A 1 115 ? 1.138 12.559 8.331 1.00 97.44 115 GLU A N 1
ATOM 867 C CA . GLU A 1 115 ? 0.970 12.751 6.886 1.00 97.44 115 GLU A CA 1
ATOM 868 C C . GLU A 1 115 ? -0.266 12.025 6.344 1.00 97.44 115 GLU A C 1
ATOM 870 O O . GLU A 1 115 ? -0.945 12.555 5.469 1.00 97.44 115 GLU A O 1
ATOM 875 N N . ALA A 1 116 ? -0.618 10.859 6.897 1.00 97.75 116 ALA A N 1
ATOM 876 C CA . ALA A 1 116 ? -1.840 10.146 6.521 1.00 97.75 116 ALA A CA 1
ATOM 877 C C . ALA A 1 116 ? -3.103 10.952 6.851 1.00 97.75 116 ALA A C 1
ATOM 879 O O . ALA A 1 116 ? -3.983 11.106 6.002 1.00 97.75 116 ALA A O 1
ATOM 880 N N . THR A 1 117 ? -3.154 11.537 8.048 1.00 97.81 117 THR A N 1
ATOM 881 C CA . THR A 1 117 ? -4.265 12.393 8.472 1.00 97.81 117 THR A CA 1
ATOM 882 C C . THR A 1 117 ? -4.355 13.670 7.630 1.00 97.81 117 THR A C 1
ATOM 884 O O . THR A 1 117 ? -5.446 14.034 7.191 1.00 97.81 117 THR A O 1
ATOM 887 N N . LYS A 1 118 ? -3.221 14.329 7.344 1.00 97.69 118 LYS A N 1
ATOM 888 C CA . LYS A 1 118 ? -3.183 15.516 6.468 1.00 97.69 118 LYS A CA 1
ATOM 889 C C . LYS A 1 118 ? -3.660 15.194 5.053 1.00 97.69 118 LYS A C 1
ATOM 891 O O . LYS A 1 118 ? -4.484 15.927 4.508 1.00 97.69 118 LYS A O 1
ATOM 896 N N . LEU A 1 119 ? -3.166 14.096 4.474 1.00 97.81 119 LEU A N 1
ATOM 897 C CA . LEU A 1 119 ? -3.573 13.637 3.148 1.00 97.81 119 LEU A CA 1
ATOM 898 C C . LEU A 1 119 ? -5.080 13.392 3.092 1.00 97.81 119 LEU A C 1
ATOM 900 O O . LEU A 1 119 ? -5.723 13.795 2.125 1.00 97.81 119 LEU A O 1
ATOM 904 N N . TRP A 1 120 ? -5.642 12.736 4.108 1.00 97.62 120 TRP A N 1
ATOM 905 C CA . TRP A 1 120 ? -7.072 12.453 4.169 1.00 97.62 120 TRP A CA 1
ATOM 906 C C . TRP A 1 120 ? -7.905 13.731 4.173 1.00 97.62 120 TRP A C 1
ATOM 908 O O . TRP A 1 120 ? -8.779 13.878 3.324 1.00 97.62 120 TRP A O 1
ATOM 918 N N . ALA A 1 121 ? -7.588 14.675 5.064 1.00 97.12 121 ALA A N 1
ATOM 919 C CA . ALA A 1 121 ? -8.297 15.950 5.151 1.00 97.12 121 ALA A CA 1
ATOM 920 C C . ALA A 1 121 ? -8.224 16.736 3.831 1.00 97.12 121 ALA A C 1
ATOM 922 O O . ALA A 1 121 ? -9.236 17.229 3.339 1.00 97.12 121 ALA A O 1
ATOM 923 N N . ALA A 1 122 ? -7.041 16.800 3.211 1.00 96.62 122 ALA A N 1
ATOM 924 C CA . ALA A 1 122 ? -6.881 17.431 1.904 1.00 96.62 122 ALA A CA 1
ATOM 925 C C . ALA A 1 122 ? -7.694 16.711 0.813 1.00 96.62 122 ALA A C 1
ATOM 927 O O . ALA A 1 122 ? -8.330 17.362 -0.011 1.00 96.62 122 ALA A O 1
ATOM 928 N N . SER A 1 123 ? -7.708 15.376 0.823 1.00 96.75 123 SER A N 1
ATOM 929 C CA . SER A 1 123 ? -8.464 14.576 -0.147 1.00 96.75 123 SER A CA 1
ATOM 930 C C . SER A 1 123 ? -9.968 14.798 -0.005 1.00 96.75 123 SER A C 1
ATOM 932 O O . SER A 1 123 ? -10.631 14.983 -1.018 1.00 96.75 123 SER A O 1
ATOM 934 N N . GLU A 1 124 ? -10.501 14.845 1.222 1.00 95.50 124 GLU A N 1
ATOM 935 C CA . GLU A 1 124 ? -11.914 15.161 1.482 1.00 95.50 124 GLU A CA 1
ATOM 936 C C . GLU A 1 124 ? -12.297 16.526 0.904 1.00 95.50 124 GLU A C 1
ATOM 938 O O . GLU A 1 124 ? -13.308 16.630 0.212 1.00 95.50 124 GLU A O 1
ATOM 943 N N . ILE A 1 125 ? -11.469 17.555 1.105 1.00 94.62 125 ILE A N 1
ATOM 944 C CA . ILE A 1 125 ? -11.694 18.887 0.522 1.00 94.62 125 ILE A CA 1
ATOM 945 C C . ILE A 1 125 ? -11.721 18.807 -1.012 1.00 94.62 125 ILE A C 1
ATOM 947 O O . ILE A 1 125 ? -12.654 19.303 -1.640 1.00 94.62 125 ILE A O 1
ATOM 951 N N . LEU A 1 126 ? -10.735 18.143 -1.620 1.00 93.50 126 LEU A N 1
ATOM 952 C CA . LEU A 1 126 ? -10.604 18.053 -3.078 1.00 93.50 126 LEU A CA 1
ATOM 953 C C . LEU A 1 126 ? -11.756 17.299 -3.753 1.00 93.50 126 LEU A C 1
ATOM 955 O O . LEU A 1 126 ? -12.129 17.649 -4.869 1.00 93.50 126 LEU A O 1
ATOM 959 N N . VAL A 1 127 ? -12.305 16.261 -3.114 1.00 93.31 127 VAL A N 1
ATOM 960 C CA . VAL A 1 127 ? -13.403 15.464 -3.698 1.00 93.31 127 VAL A CA 1
ATOM 961 C C . VAL A 1 127 ? -14.789 16.034 -3.400 1.00 93.31 127 VAL A C 1
ATOM 963 O O . VAL A 1 127 ? -15.743 15.689 -4.093 1.00 93.31 127 VAL A O 1
ATOM 966 N N . THR A 1 128 ? -14.918 16.891 -2.382 1.00 88.06 128 THR A N 1
ATOM 967 C CA . THR A 1 128 ? -16.190 17.546 -2.022 1.00 88.06 128 THR A CA 1
ATOM 968 C C . THR A 1 128 ? -16.377 18.893 -2.712 1.00 88.06 128 THR A C 1
ATOM 970 O O . THR A 1 128 ? -17.510 19.299 -2.965 1.00 88.06 128 THR A O 1
ATOM 973 N N . GLN A 1 129 ? -15.291 19.579 -3.067 1.00 73.06 129 GLN A N 1
ATOM 974 C CA . GLN A 1 129 ? -15.350 20.782 -3.889 1.00 73.06 129 GLN A CA 1
ATOM 975 C C . GLN A 1 129 ? -15.512 20.397 -5.366 1.00 73.06 129 GLN A C 1
ATOM 977 O O . GLN A 1 129 ? -14.713 19.647 -5.919 1.00 73.06 129 GLN A O 1
ATOM 982 N N . HIS A 1 130 ? -16.549 20.916 -6.032 1.00 58.06 130 HIS A N 1
ATOM 983 C CA . HIS A 1 130 ? -16.733 20.729 -7.472 1.00 58.06 130 HIS A CA 1
ATOM 984 C C . HIS A 1 130 ? -15.497 21.252 -8.241 1.00 58.06 130 HIS A C 1
ATOM 986 O O . HIS A 1 130 ? -15.246 22.459 -8.217 1.00 58.06 130 HIS A O 1
ATOM 992 N N . PRO A 1 131 ? -14.763 20.413 -9.000 1.00 54.03 131 PRO A N 1
ATOM 993 C CA . PRO A 1 131 ? -13.508 20.813 -9.654 1.00 54.03 131 PRO A CA 1
ATOM 994 C C . PRO A 1 131 ? -13.639 21.947 -10.684 1.00 54.03 131 PRO A C 1
ATOM 996 O O . PRO A 1 131 ? -12.637 22.529 -11.087 1.00 54.03 131 PRO A O 1
ATOM 999 N N . LYS A 1 132 ? -14.862 22.270 -11.129 1.00 48.69 132 LYS A N 1
ATOM 1000 C CA . LYS A 1 132 ? -15.115 23.292 -12.156 1.00 48.69 132 LYS A CA 1
ATOM 1001 C C . LYS A 1 132 ? -14.868 24.734 -11.700 1.00 48.69 132 LYS A C 1
ATOM 1003 O O . LYS A 1 132 ? -14.754 25.589 -12.562 1.00 48.69 132 LYS A O 1
ATOM 1008 N N . ALA A 1 133 ? -14.774 25.010 -10.399 1.00 48.25 133 ALA A N 1
ATOM 1009 C CA . ALA A 1 133 ? -14.545 26.373 -9.905 1.00 48.25 133 ALA A CA 1
ATOM 1010 C C . ALA A 1 133 ? -13.060 26.708 -9.659 1.00 48.25 133 ALA A C 1
ATOM 1012 O O . ALA A 1 133 ? -12.721 27.873 -9.500 1.00 48.25 133 ALA A O 1
ATOM 1013 N N . ALA A 1 134 ? -12.171 25.709 -9.614 1.00 52.28 134 ALA A N 1
ATOM 1014 C CA . ALA A 1 134 ? -10.779 25.899 -9.190 1.00 52.28 134 ALA A CA 1
ATOM 1015 C C . ALA A 1 134 ? -9.776 26.076 -10.350 1.00 52.28 134 ALA A C 1
ATOM 1017 O O . ALA A 1 134 ? -8.605 26.350 -10.103 1.00 52.28 134 ALA A O 1
ATOM 1018 N N . PHE A 1 135 ? -10.218 25.922 -11.603 1.00 50.16 135 PHE A N 1
ATOM 1019 C CA . PHE A 1 135 ? -9.368 26.014 -12.798 1.00 50.16 135 PHE A CA 1
ATOM 1020 C C . PHE A 1 135 ? -10.028 26.818 -13.926 1.00 50.16 135 PHE A C 1
ATOM 1022 O O . PHE A 1 135 ? -9.926 26.443 -15.092 1.00 50.16 135 PHE A O 1
ATOM 1029 N N . ASP A 1 136 ? -10.700 27.918 -13.587 1.00 42.41 136 ASP A N 1
ATOM 1030 C CA . ASP A 1 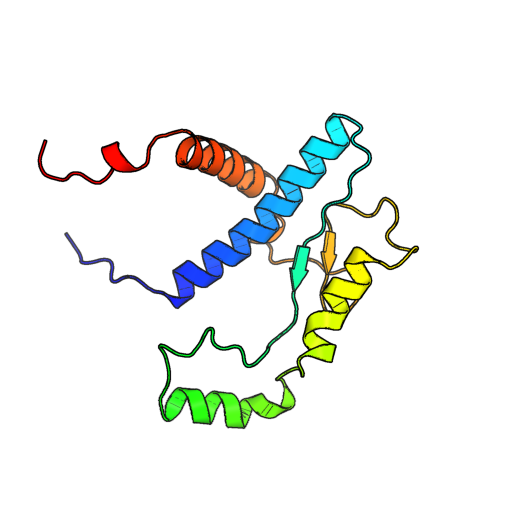136 ? -11.007 28.959 -14.568 1.00 42.41 136 ASP A CA 1
ATOM 1031 C C . ASP A 1 136 ? -10.089 30.165 -14.312 1.00 42.41 136 ASP A C 1
ATOM 1033 O O . ASP A 1 136 ? -10.279 30.873 -13.321 1.00 42.41 136 ASP A O 1
ATOM 1037 N N . PRO A 1 137 ? -9.044 30.383 -15.131 1.00 51.84 137 PRO A N 1
ATOM 1038 C CA . PRO A 1 137 ? -8.194 31.560 -15.010 1.00 51.84 137 PRO A CA 1
ATOM 1039 C C . PRO A 1 137 ? -8.862 32.853 -15.524 1.00 51.84 137 PRO A C 1
ATOM 1041 O O . PRO A 1 137 ? -8.180 33.876 -15.573 1.00 51.84 137 PRO A O 1
ATOM 1044 N N . PHE A 1 138 ? -10.149 32.835 -15.906 1.00 54.31 138 PHE A N 1
ATOM 1045 C CA . PHE A 1 138 ? -10.843 33.978 -16.514 1.00 54.31 138 PHE A CA 1
ATOM 1046 C C . PHE A 1 138 ? -12.227 34.304 -15.919 1.00 54.31 138 PHE A C 1
ATOM 1048 O O . PHE A 1 138 ? -13.137 34.661 -16.667 1.00 54.31 138 PHE A O 1
ATOM 1055 N N . ASN A 1 139 ? -12.383 34.253 -14.593 1.00 48.06 139 ASN A N 1
ATOM 1056 C CA . ASN A 1 139 ? -13.458 35.000 -13.917 1.00 48.06 139 ASN A CA 1
ATOM 1057 C C . ASN A 1 139 ? -12.945 36.349 -13.408 1.00 48.06 139 ASN A C 1
ATOM 1059 O O . ASN A 1 139 ? -11.911 36.344 -12.701 1.00 48.06 139 ASN A O 1
#

Mean predicted aligned error: 9.11 Å

InterPro domains:
  IPR036291 NAD(P)-binding domain superfamily [SSF51735] (4-106)

Secondary structure (DSSP, 8-state):
-------HHHHHHHHHHHHHHHHHHHHHHHHHTT-S----EEE--S---GGGGGG-SHHHHHHHHHTGGGPPPHHHHHHHHHHHHH-GGGTT--S-EEETTEEE---TTTT-HHHHHHHHHHHHHHHHS-GGGSS-TT-

Solvent-accessible surface area (backbone atoms only — not comparable to full-atom values): 8269 Å² total; per-residue (Å²): 132,83,82,78,73,84,54,68,67,59,53,51,52,50,54,54,41,47,52,41,17,46,27,41,42,51,26,54,53,35,55,75,72,68,48,100,68,69,30,65,37,72,43,52,67,55,57,90,55,83,85,50,62,94,55,72,47,75,68,50,53,47,51,48,60,76,43,43,90,64,43,44,52,71,70,62,28,44,43,26,54,52,43,71,75,66,40,77,89,45,67,90,53,52,47,46,35,33,42,87,70,35,84,50,82,66,55,74,73,45,65,34,65,68,58,13,52,51,50,48,58,53,48,54,51,60,74,69,46,70,73,79,75,81,75,60,95,81,124

pLDDT: mean 83.62, std 17.26, range [40.34, 98.44]

Sequence (139 aa):
MSDNQFDATRAYALSKLANVLHTKELSSRLQKIGANVTVNCVHPGVVKTRLTRDREGLLTDLVFFLTSKLLKTVPQAAATTCYVATNPRLVNVSGKYFTDCNETTPSGLGSNSSEATKLWAASEILVTQHPKAAFDPFN